Protein AF-A0AAW7Q005-F1 (afdb_monomer)

Organism: NCBI:txid28197

Foldseek 3Di:
DWDFDQDPVVRFTWTWDAD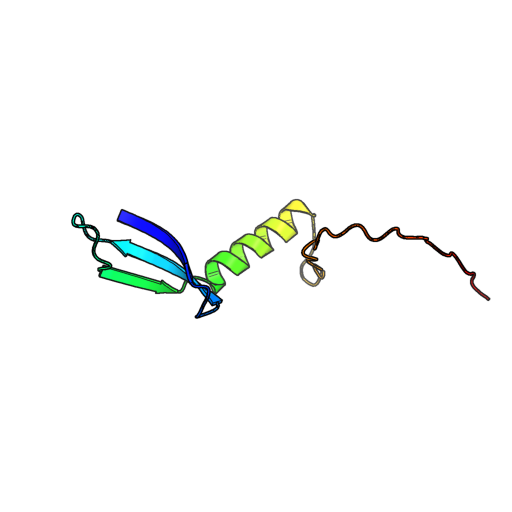PVGHTPDIDTCRVVVVVVVVVVVCVVVVHDPPDDDDDDDDPDDDDPDPDDDDDDD

Radius of gyration: 20.23 Å; Cα contacts (8 Å, |Δi|>4): 59; chains: 1; bounding box: 38×22×62 Å

Nearest PDB structures (foldseek):
  2k7i-assembly1_B  TM=5.076E-01  e=4.067E-01  Agrobacterium fabrum str. C58
  1qxx-assembly1_A-2  TM=2.712E-01  e=1.293E+00  Escherichia coli
  1xr0-assembly1_B  TM=2.842E-01  e=3.854E+00  Homo sapiens
  4oxw-assembly1_A  TM=2.964E-01  e=6.042E+00  synthetic construct

Secondary structure (DSSP, 8-state):
-EEEEEETTTTEEEEEEE-TTS-EEEEEE-HHHHHHHHHHHHHHHHTPPTT----------S------------

Solvent-accessible surface area (backbone atoms only — not comparable to full-atom values): 4957 Å² total; per-residue (Å²): 87,78,49,83,43,75,41,78,90,80,70,39,34,27,47,36,34,29,45,95,90,66,48,82,74,47,78,40,82,41,42,66,63,53,50,50,54,53,47,53,49,50,32,62,76,68,72,55,59,96,86,65,85,84,86,87,76,81,82,74,91,66,89,72,84,79,78,83,77,89,81,83,84,134

pLDDT: mean 85.55, std 17.83, range [44.47, 97.88]

Mean predicted aligned error: 9.84 Å

Structure (mmCIF, N/CA/C/O backbone):
data_AF-A0AAW7Q005-F1
#
_entry.id   AF-A0AAW7Q005-F1
#
loop_
_atom_site.group_PDB
_atom_site.id
_atom_site.type_symbol
_atom_site.label_atom_id
_atom_site.label_alt_id
_atom_site.label_comp_id
_atom_site.label_asym_id
_atom_site.label_entity_id
_atom_site.label_seq_id
_atom_site.pdbx_PDB_ins_code
_atom_site.Cartn_x
_atom_site.Cartn_y
_atom_site.Cartn_z
_atom_site.occupancy
_atom_site.B_iso_or_equiv
_atom_site.auth_seq_id
_atom_site.auth_comp_id
_atom_site.auth_asym_id
_atom_site.auth_atom_id
_atom_site.pdbx_PDB_model_num
ATOM 1 N N . MET A 1 1 ? -12.902 -9.483 15.679 1.00 93.31 1 MET A N 1
ATOM 2 C CA . MET A 1 1 ? -12.588 -10.059 14.342 1.00 93.31 1 MET A CA 1
ATOM 3 C C . MET A 1 1 ? -11.701 -9.090 13.572 1.00 93.31 1 MET A C 1
ATOM 5 O O . MET A 1 1 ? -11.873 -7.895 13.759 1.00 93.31 1 MET A O 1
ATOM 9 N N . GLN A 1 2 ? -10.783 -9.571 12.727 1.00 95.69 2 GLN A N 1
ATOM 10 C CA . GLN A 1 2 ? -9.969 -8.708 11.862 1.00 95.69 2 GLN A CA 1
ATOM 11 C C . GLN A 1 2 ? -10.262 -8.956 10.385 1.00 95.69 2 GLN A C 1
ATOM 13 O O . GLN A 1 2 ? -10.428 -10.105 9.974 1.00 95.69 2 GLN A O 1
ATOM 18 N N . THR A 1 3 ? -10.308 -7.884 9.600 1.00 96.31 3 THR A N 1
ATOM 19 C CA . THR A 1 3 ? -10.542 -7.921 8.152 1.00 96.31 3 THR A CA 1
ATOM 20 C C . THR A 1 3 ? -9.553 -7.013 7.430 1.00 96.31 3 THR A C 1
ATOM 22 O O . THR A 1 3 ? -9.109 -5.991 7.956 1.00 96.31 3 THR A O 1
ATOM 25 N N . LEU A 1 4 ? -9.193 -7.414 6.211 1.00 96.00 4 LEU A N 1
ATOM 26 C CA . LEU A 1 4 ? -8.425 -6.591 5.287 1.00 96.00 4 LEU A CA 1
ATOM 27 C C . LEU A 1 4 ? -9.400 -5.931 4.316 1.00 96.00 4 LEU A C 1
ATOM 29 O O . LEU A 1 4 ? -10.078 -6.623 3.556 1.00 96.00 4 LEU A O 1
ATOM 33 N N . GLU A 1 5 ? -9.475 -4.607 4.341 1.00 96.81 5 GLU A N 1
ATOM 34 C CA . GLU A 1 5 ? -10.493 -3.856 3.613 1.00 96.81 5 GLU A CA 1
ATOM 35 C C . GLU A 1 5 ? -9.871 -2.778 2.735 1.00 96.81 5 GLU A C 1
ATOM 37 O O . GLU A 1 5 ? -8.965 -2.059 3.147 1.00 96.81 5 GLU A O 1
ATOM 42 N N . TYR A 1 6 ? -10.380 -2.642 1.510 1.00 96.19 6 TYR A N 1
ATOM 43 C CA . TYR A 1 6 ? -9.995 -1.548 0.624 1.00 96.19 6 TYR A CA 1
ATOM 44 C C . TYR A 1 6 ? -10.962 -0.375 0.788 1.00 96.19 6 TYR A C 1
ATOM 46 O O . TYR A 1 6 ? -12.122 -0.444 0.367 1.00 96.19 6 TYR A O 1
ATOM 54 N N . ASN A 1 7 ? -10.468 0.718 1.363 1.00 95.44 7 ASN A N 1
ATOM 55 C CA . ASN A 1 7 ? -11.192 1.972 1.452 1.00 95.44 7 ASN A CA 1
ATOM 56 C C . ASN A 1 7 ? -11.062 2.728 0.123 1.00 95.44 7 ASN A C 1
ATOM 58 O O . ASN A 1 7 ? -10.041 3.350 -0.162 1.00 95.44 7 ASN A O 1
ATOM 62 N N . LYS A 1 8 ? -12.116 2.688 -0.697 1.00 93.94 8 LYS A N 1
ATOM 63 C CA . LYS A 1 8 ? -12.136 3.321 -2.028 1.00 93.94 8 LYS A CA 1
ATOM 64 C C . LYS A 1 8 ? -12.031 4.843 -1.990 1.00 93.94 8 LYS A C 1
ATOM 66 O O . LYS A 1 8 ? -11.504 5.418 -2.936 1.00 93.94 8 LYS A O 1
ATOM 71 N N . ASP A 1 9 ? -12.530 5.473 -0.931 1.00 95.56 9 ASP A N 1
ATOM 72 C CA . ASP A 1 9 ? -12.580 6.932 -0.825 1.00 95.56 9 ASP A CA 1
ATOM 73 C C . ASP A 1 9 ? -11.212 7.500 -0.442 1.00 95.56 9 ASP A C 1
ATOM 75 O O . ASP A 1 9 ? -10.783 8.519 -0.979 1.00 95.56 9 ASP A O 1
ATOM 79 N N . LYS A 1 10 ? -10.508 6.810 0.464 1.00 94.69 10 LYS A N 1
ATOM 80 C CA . LYS A 1 10 ? -9.146 7.166 0.884 1.00 94.69 10 LYS A CA 1
ATOM 81 C C . LYS A 1 10 ? -8.070 6.566 -0.026 1.00 94.69 10 LYS A C 1
ATOM 83 O O . LYS A 1 10 ? -6.932 7.016 -0.001 1.00 94.69 10 LYS A O 1
ATOM 88 N N . GLY A 1 11 ? -8.420 5.556 -0.821 1.00 95.06 11 GLY A N 1
ATOM 89 C CA . GLY A 1 11 ? -7.472 4.794 -1.630 1.00 95.06 11 GLY A CA 1
ATOM 90 C C . GLY A 1 11 ? -6.543 3.898 -0.806 1.00 95.06 11 GLY A C 1
ATOM 91 O O . GLY A 1 11 ? -5.513 3.483 -1.328 1.00 95.06 11 GLY A O 1
ATOM 92 N N . THR A 1 12 ? -6.893 3.594 0.446 1.00 97.62 12 THR A N 1
ATOM 93 C CA . THR A 1 12 ? -6.039 2.858 1.388 1.00 97.62 12 THR A CA 1
ATOM 94 C C . THR A 1 12 ? -6.492 1.413 1.567 1.00 97.62 12 THR A C 1
ATOM 96 O O . THR A 1 12 ? -7.668 1.077 1.396 1.00 97.62 12 THR A O 1
ATOM 99 N N . ILE A 1 13 ? -5.554 0.544 1.931 1.00 97.62 13 ILE A N 1
ATOM 100 C CA . ILE A 1 13 ? -5.830 -0.809 2.410 1.00 97.62 13 ILE A CA 1
ATOM 101 C C . ILE A 1 13 ? -5.697 -0.789 3.930 1.00 97.62 13 ILE A C 1
ATOM 103 O O . ILE A 1 13 ? -4.613 -0.554 4.464 1.00 97.62 13 ILE A O 1
ATOM 107 N N . ASN A 1 14 ? -6.799 -1.056 4.623 1.00 97.69 14 ASN A N 1
ATOM 108 C CA . ASN A 1 14 ? -6.882 -0.974 6.072 1.00 97.69 14 ASN A CA 1
ATOM 109 C C . ASN A 1 14 ? -7.005 -2.368 6.691 1.00 97.69 14 ASN A C 1
ATOM 111 O O . ASN A 1 14 ? -7.735 -3.227 6.192 1.00 97.69 14 ASN A O 1
ATOM 115 N N . LEU A 1 15 ? -6.324 -2.570 7.817 1.00 97.75 15 LEU A N 1
ATOM 116 C CA . LEU A 1 15 ? -6.608 -3.654 8.747 1.00 97.75 15 LEU A CA 1
ATOM 117 C C . LEU A 1 15 ? -7.628 -3.144 9.766 1.00 97.75 15 LEU A C 1
ATOM 119 O O . LEU A 1 15 ? -7.297 -2.330 10.633 1.00 97.75 15 LEU A O 1
ATOM 123 N N . CYS A 1 16 ? -8.864 -3.607 9.641 1.00 97.44 16 CYS A N 1
ATOM 124 C CA . CYS A 1 16 ? -9.958 -3.222 10.520 1.00 97.44 16 CYS A CA 1
ATOM 125 C C . CYS A 1 16 ? -10.119 -4.269 11.625 1.00 97.44 16 CYS A C 1
ATOM 127 O O . CYS A 1 16 ? -10.125 -5.472 11.358 1.00 97.44 16 CYS A O 1
ATOM 129 N N . THR A 1 17 ? -10.259 -3.818 12.871 1.00 97.88 17 THR A N 1
ATOM 130 C CA . THR A 1 17 ? -10.597 -4.678 14.009 1.00 97.88 17 THR A CA 1
ATOM 131 C C . THR A 1 17 ? -11.993 -4.328 14.495 1.00 97.88 17 THR A C 1
ATOM 133 O O . THR A 1 17 ? -12.274 -3.177 14.828 1.00 97.88 17 THR A O 1
ATOM 136 N N . TYR A 1 18 ? -12.851 -5.340 14.540 1.00 97.38 18 TYR A N 1
ATOM 137 C CA . TYR A 1 18 ? -14.233 -5.239 14.985 1.00 97.38 18 TYR A CA 1
ATOM 138 C C . TYR A 1 18 ? -14.431 -5.950 16.318 1.00 97.38 18 TYR A C 1
ATOM 140 O O . TYR A 1 18 ? -13.875 -7.040 16.524 1.00 97.38 18 TYR A O 1
ATOM 148 N N . SER A 1 19 ? -15.275 -5.365 17.165 1.00 96.81 19 SER A N 1
ATOM 149 C CA . SER A 1 19 ? -15.761 -5.981 18.396 1.00 96.81 19 SER A CA 1
ATOM 150 C C . SER A 1 19 ? -16.584 -7.239 18.098 1.00 96.81 19 SER A C 1
ATOM 152 O O . SER A 1 19 ? -16.951 -7.513 16.950 1.00 96.81 19 SER A O 1
ATOM 154 N N . GLU A 1 20 ? -16.896 -8.020 19.132 1.00 95.19 20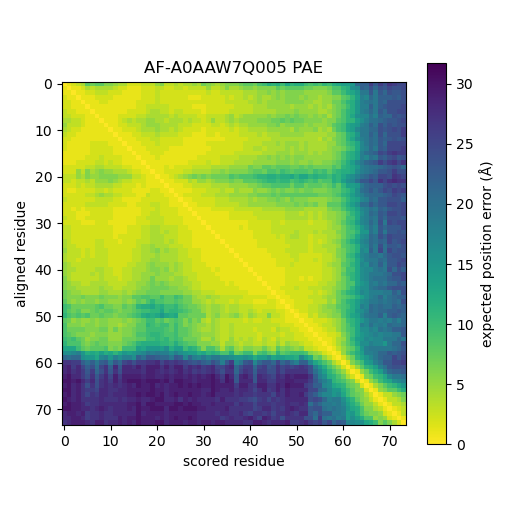 GLU A N 1
ATOM 155 C CA . GLU A 1 20 ? -17.777 -9.191 18.998 1.00 95.19 20 G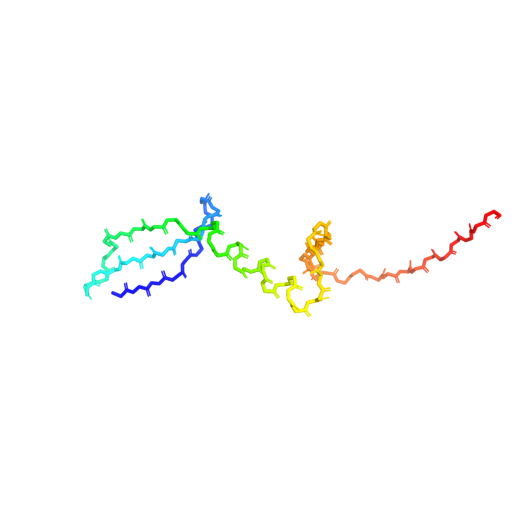LU A CA 1
ATOM 156 C C . GLU A 1 20 ? -19.190 -8.807 18.528 1.00 95.19 20 GLU A C 1
ATOM 158 O O . GLU A 1 20 ? -19.808 -9.551 17.769 1.00 95.19 20 GLU A O 1
ATOM 163 N N . ASP A 1 21 ? -19.649 -7.604 18.884 1.00 96.12 21 ASP A N 1
ATOM 164 C CA . ASP A 1 21 ? -20.941 -7.043 18.474 1.00 96.12 21 ASP A CA 1
ATOM 165 C C . ASP A 1 21 ? -20.924 -6.438 17.053 1.00 96.12 21 ASP A C 1
ATOM 167 O O . ASP A 1 21 ? -21.938 -5.932 16.573 1.00 96.12 21 ASP A O 1
ATOM 171 N N . GLY A 1 22 ? -19.776 -6.475 16.365 1.00 94.00 22 GLY A N 1
ATOM 172 C CA . GLY A 1 22 ? -19.631 -6.027 14.977 1.00 94.00 22 GLY A CA 1
ATOM 173 C C . GLY A 1 22 ? -19.381 -4.527 14.791 1.00 94.00 22 GLY A C 1
ATOM 174 O O . GLY A 1 22 ? 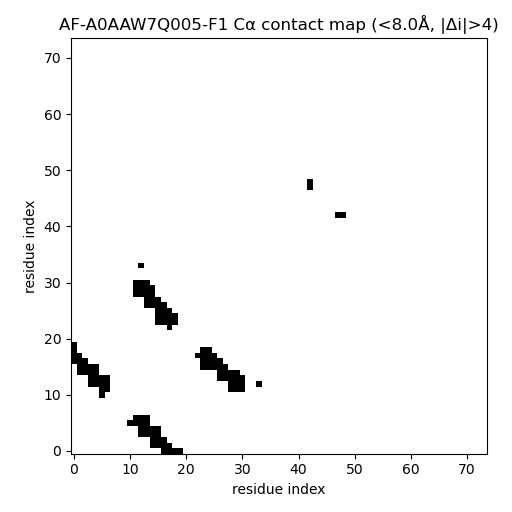-19.424 -4.043 13.660 1.00 94.00 22 GLY A O 1
ATOM 175 N N . PHE A 1 23 ? -19.092 -3.777 15.858 1.00 96.56 23 PHE A N 1
ATOM 176 C CA . PHE A 1 23 ? -18.694 -2.370 15.753 1.00 96.56 23 PHE A CA 1
ATOM 177 C C . PHE A 1 23 ? -17.204 -2.240 15.430 1.00 96.56 23 PHE A C 1
ATOM 179 O O . PHE A 1 23 ? -16.392 -3.027 15.913 1.00 96.56 23 PHE A O 1
ATOM 186 N N . LEU A 1 24 ? -16.835 -1.241 14.623 1.00 96.31 24 LEU A N 1
ATOM 187 C CA . LEU A 1 24 ? -15.433 -0.940 14.327 1.00 96.31 24 LEU A CA 1
ATOM 188 C C . LEU A 1 24 ? -14.756 -0.362 15.575 1.00 96.31 24 LEU A C 1
ATOM 190 O O . LEU A 1 24 ? -15.150 0.698 16.057 1.00 96.31 24 LEU A O 1
ATOM 194 N N . GLU A 1 25 ? -13.723 -1.038 16.069 1.00 97.19 25 GLU A N 1
ATOM 195 C CA . GLU A 1 25 ? -12.940 -0.586 17.224 1.00 97.19 25 GLU A CA 1
ATOM 196 C C . GLU A 1 25 ? -11.677 0.159 16.800 1.00 97.19 25 GLU A C 1
ATOM 198 O O . GLU A 1 25 ? -11.293 1.147 17.422 1.00 97.19 25 GLU A O 1
ATOM 203 N N . SER A 1 26 ? -11.013 -0.312 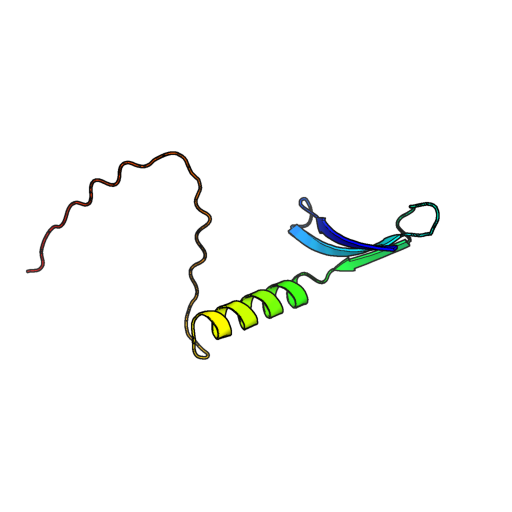15.742 1.00 96.62 26 SER A N 1
ATOM 204 C CA . SER A 1 26 ? -9.817 0.340 15.211 1.00 96.62 26 SER A CA 1
ATOM 205 C C . SER A 1 26 ? -9.634 0.090 13.721 1.00 96.62 26 SER A C 1
ATOM 207 O O . SER A 1 26 ? -9.973 -0.976 13.204 1.00 96.62 26 SER A O 1
ATOM 209 N N . GLU A 1 27 ? -9.050 1.080 13.050 1.00 96.44 27 GLU A N 1
ATOM 210 C CA . GLU A 1 27 ? -8.543 0.973 11.687 1.00 96.44 27 GLU A CA 1
ATOM 211 C C . GLU A 1 27 ? -7.047 1.296 11.680 1.00 96.44 27 GLU A C 1
ATOM 213 O O . GLU A 1 27 ? -6.606 2.260 12.310 1.00 96.44 27 GLU A O 1
ATOM 218 N N . LEU A 1 28 ? -6.266 0.486 10.970 1.00 97.62 28 LEU A N 1
ATOM 219 C CA . LEU A 1 28 ? -4.854 0.743 10.718 1.00 97.62 28 LEU A CA 1
ATOM 220 C C . LEU A 1 28 ? -4.607 0.740 9.213 1.00 97.62 28 LEU A C 1
ATOM 222 O O . LEU A 1 28 ? -4.838 -0.275 8.560 1.00 97.62 28 LEU A O 1
ATOM 226 N N . ASP A 1 29 ? -4.104 1.849 8.678 1.00 97.62 29 ASP A N 1
ATOM 227 C CA . ASP A 1 29 ? -3.626 1.905 7.298 1.00 97.62 29 ASP A CA 1
ATOM 228 C C . ASP A 1 29 ? -2.353 1.058 7.158 1.00 97.62 29 ASP A C 1
ATOM 230 O O . ASP A 1 29 ? -1.361 1.260 7.865 1.00 97.62 29 ASP A O 1
ATOM 234 N N . ILE A 1 30 ? -2.403 0.072 6.266 1.00 97.38 30 ILE A N 1
ATOM 235 C CA . ILE A 1 30 ? -1.294 -0.833 5.956 1.00 97.38 30 ILE A CA 1
ATOM 236 C C . ILE A 1 30 ? -0.984 -0.863 4.457 1.00 97.38 30 ILE A C 1
ATOM 238 O O . ILE A 1 30 ? -0.365 -1.815 3.979 1.00 97.38 30 ILE A O 1
ATOM 242 N N . THR A 1 31 ? -1.390 0.175 3.721 1.00 97.12 31 THR A N 1
ATOM 243 C CA . THR A 1 31 ? -1.233 0.284 2.264 1.00 97.12 31 THR A CA 1
ATOM 244 C C . THR A 1 31 ? 0.203 0.024 1.822 1.00 97.12 31 THR A C 1
ATOM 246 O O . THR A 1 31 ? 0.424 -0.822 0.955 1.00 97.12 31 THR A O 1
ATOM 249 N N . ASP A 1 32 ? 1.180 0.667 2.465 1.00 97.25 32 ASP A N 1
ATOM 250 C CA . ASP A 1 32 ? 2.597 0.507 2.120 1.00 97.25 32 ASP A CA 1
ATOM 251 C C . ASP A 1 32 ? 3.067 -0.932 2.335 1.00 97.25 32 ASP A C 1
ATOM 253 O O . ASP A 1 32 ? 3.660 -1.531 1.446 1.00 97.25 32 ASP A O 1
ATOM 257 N N . LYS A 1 33 ? 2.718 -1.540 3.476 1.00 96.44 33 LYS A N 1
ATOM 258 C CA . LYS 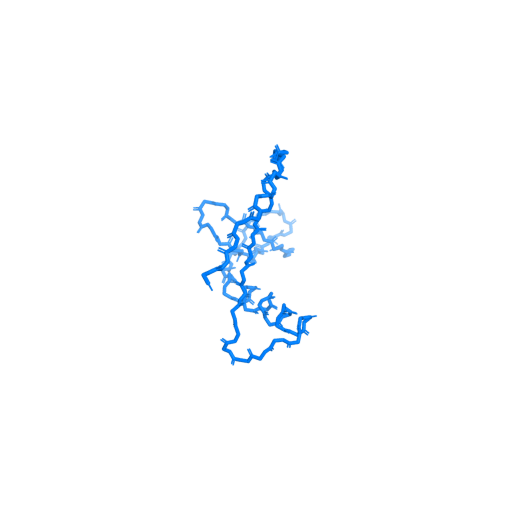A 1 33 ? 3.124 -2.916 3.808 1.00 96.44 33 LYS A CA 1
ATOM 259 C C . LYS A 1 33 ? 2.585 -3.925 2.799 1.00 96.44 33 LYS A C 1
ATOM 261 O O . LYS A 1 33 ? 3.308 -4.825 2.384 1.00 96.44 33 LYS A O 1
ATOM 266 N N . VAL A 1 34 ? 1.313 -3.786 2.420 1.00 95.19 34 VAL A N 1
ATOM 267 C CA . VAL A 1 34 ? 0.682 -4.673 1.434 1.00 95.19 34 VAL A CA 1
ATOM 268 C C . VAL A 1 34 ? 1.271 -4.436 0.046 1.00 95.19 34 VAL A C 1
ATOM 270 O O . VAL A 1 34 ? 1.544 -5.398 -0.665 1.00 95.19 34 VAL A O 1
ATOM 273 N N . THR A 1 35 ? 1.503 -3.178 -0.333 1.00 93.50 35 THR A N 1
ATOM 274 C CA . THR A 1 35 ? 2.057 -2.834 -1.649 1.00 93.50 35 THR A CA 1
ATOM 275 C C . THR A 1 35 ? 3.489 -3.339 -1.799 1.00 93.50 35 THR A C 1
ATOM 277 O O . THR A 1 35 ? 3.786 -3.974 -2.805 1.00 93.50 35 THR A O 1
ATOM 280 N N . THR A 1 36 ? 4.347 -3.148 -0.790 1.00 94.69 36 THR A N 1
ATOM 281 C CA . THR A 1 36 ? 5.710 -3.701 -0.769 1.00 94.69 36 THR A CA 1
ATOM 282 C C . THR A 1 36 ? 5.686 -5.219 -0.888 1.00 94.69 36 THR A C 1
ATOM 284 O O . THR A 1 36 ? 6.331 -5.753 -1.775 1.00 94.69 36 THR A O 1
ATOM 287 N N . LEU A 1 37 ? 4.861 -5.915 -0.097 1.00 95.94 37 LEU A N 1
ATOM 288 C CA . LEU A 1 37 ? 4.774 -7.378 -0.164 1.00 95.94 37 LEU A CA 1
ATOM 289 C C . LEU A 1 37 ? 4.350 -7.886 -1.554 1.00 95.94 37 LEU A C 1
ATOM 291 O O . LEU A 1 37 ? 4.845 -8.907 -2.028 1.00 95.94 37 LEU A O 1
ATOM 295 N N . VAL A 1 38 ? 3.403 -7.197 -2.200 1.00 93.56 38 VAL A N 1
ATOM 296 C CA . VAL A 1 38 ? 2.963 -7.544 -3.558 1.00 93.56 38 VAL A CA 1
ATOM 297 C C . VAL A 1 38 ? 4.074 -7.284 -4.573 1.00 93.56 38 VAL A C 1
ATOM 299 O O . VAL A 1 38 ? 4.247 -8.102 -5.471 1.00 93.56 38 VAL A O 1
ATOM 302 N N . LEU A 1 39 ? 4.821 -6.185 -4.438 1.00 92.56 39 LEU A N 1
ATOM 303 C CA . LEU A 1 39 ? 5.968 -5.900 -5.297 1.00 92.56 39 LEU A CA 1
ATOM 304 C C . LEU A 1 39 ? 7.063 -6.952 -5.113 1.00 92.56 39 LEU A C 1
ATOM 306 O O . LEU A 1 39 ? 7.427 -7.569 -6.104 1.00 92.56 39 LEU A O 1
ATOM 310 N N . ASP A 1 40 ? 7.487 -7.245 -3.883 1.00 93.81 40 ASP A N 1
ATOM 311 C CA . ASP A 1 40 ? 8.506 -8.263 -3.587 1.00 93.81 40 ASP A CA 1
ATOM 312 C C . ASP A 1 40 ? 8.143 -9.605 -4.237 1.00 93.81 40 ASP A C 1
ATOM 314 O O . ASP A 1 40 ? 8.930 -10.198 -4.970 1.00 93.81 40 ASP A O 1
ATOM 318 N N . LYS A 1 41 ? 6.885 -10.036 -4.071 1.00 95.44 41 LYS A N 1
ATOM 319 C CA . LYS A 1 41 ? 6.397 -11.268 -4.693 1.00 95.44 41 LYS A CA 1
ATOM 320 C C . LYS A 1 41 ? 6.449 -11.224 -6.222 1.00 95.44 41 LYS A C 1
ATOM 322 O O . LYS A 1 41 ? 6.731 -12.243 -6.844 1.00 95.44 41 LYS A O 1
ATOM 327 N N . LEU A 1 42 ? 6.120 -10.091 -6.838 1.00 94.19 42 LEU A N 1
ATOM 328 C CA . LEU A 1 42 ? 6.195 -9.953 -8.291 1.00 94.19 42 LEU A CA 1
ATOM 329 C C . LEU A 1 42 ? 7.650 -9.967 -8.777 1.00 94.19 42 LEU A C 1
ATOM 331 O O . LEU A 1 42 ? 7.918 -10.582 -9.802 1.00 94.19 42 LEU A O 1
ATOM 335 N N . TYR A 1 43 ? 8.587 -9.349 -8.057 1.00 94.38 43 TYR A N 1
ATOM 336 C CA . TYR A 1 43 ? 10.008 -9.427 -8.407 1.00 94.38 43 TYR A CA 1
ATOM 337 C C . TYR A 1 43 ? 10.509 -10.875 -8.334 1.00 94.38 43 TYR A C 1
ATOM 339 O O . TYR A 1 43 ? 11.089 -11.361 -9.306 1.00 94.38 43 TYR A O 1
ATOM 347 N N . ASP A 1 44 ? 10.169 -11.602 -7.266 1.00 94.25 44 ASP A N 1
ATOM 348 C CA . ASP A 1 44 ? 10.503 -13.022 -7.116 1.00 94.25 44 ASP A CA 1
ATOM 349 C C . ASP A 1 44 ? 9.874 -13.891 -8.222 1.00 94.25 44 ASP A C 1
ATOM 351 O O . ASP A 1 44 ? 10.555 -14.692 -8.864 1.00 94.25 44 ASP A O 1
ATOM 355 N N . ASP A 1 45 ? 8.569 -13.733 -8.481 1.00 95.69 45 ASP A N 1
ATOM 356 C CA . ASP A 1 45 ? 7.823 -14.572 -9.430 1.00 95.69 45 ASP A CA 1
ATOM 357 C C . ASP A 1 45 ? 8.315 -14.390 -10.884 1.00 95.69 45 ASP A C 1
ATOM 359 O O . ASP A 1 45 ? 8.218 -15.319 -11.692 1.00 95.69 45 ASP A O 1
ATOM 363 N N . TYR A 1 46 ? 8.841 -13.207 -11.224 1.00 94.06 46 TYR A N 1
ATOM 364 C CA . TYR A 1 46 ? 9.369 -12.889 -12.555 1.00 94.06 46 TYR A CA 1
ATOM 365 C C . TYR A 1 46 ? 10.908 -12.905 -12.636 1.00 94.06 46 TYR A C 1
ATOM 367 O O . TYR A 1 46 ? 11.438 -12.680 -13.723 1.00 94.06 46 TYR A O 1
ATOM 375 N N . ASN A 1 47 ? 11.609 -13.255 -11.548 1.00 93.56 47 ASN A N 1
ATOM 376 C CA . ASN A 1 47 ? 13.076 -13.224 -11.418 1.00 93.56 47 ASN A CA 1
ATOM 377 C C . ASN A 1 47 ? 13.682 -11.877 -11.847 1.00 93.56 47 ASN A C 1
ATOM 379 O O . ASN A 1 4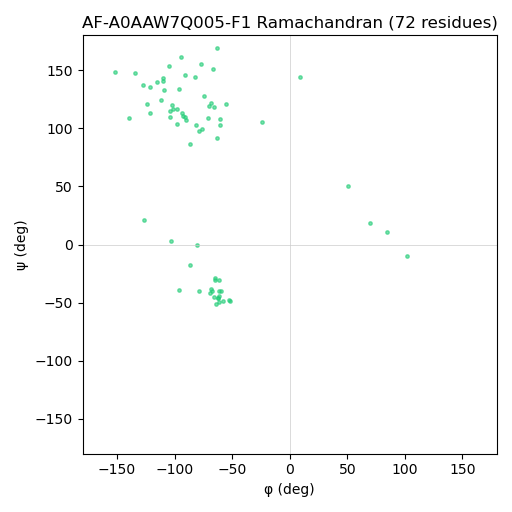7 ? 14.583 -11.838 -12.686 1.00 93.56 47 ASN A O 1
ATOM 383 N N . LEU A 1 48 ? 13.130 -10.789 -11.319 1.00 93.88 48 LEU A N 1
ATOM 384 C CA . LEU A 1 48 ? 13.597 -9.431 -11.581 1.00 93.88 48 LEU A CA 1
ATOM 385 C C . LEU A 1 48 ? 14.637 -9.011 -10.547 1.00 93.88 48 LEU A C 1
ATOM 387 O O . LEU A 1 48 ? 14.529 -9.372 -9.375 1.00 93.88 48 LEU A O 1
ATOM 391 N N . ASP A 1 49 ? 15.602 -8.214 -10.988 1.00 93.62 49 ASP A N 1
ATOM 392 C CA . ASP A 1 49 ? 16.648 -7.663 -10.135 1.00 93.62 49 ASP A CA 1
ATOM 393 C C . ASP A 1 49 ? 16.277 -6.259 -9.631 1.00 93.62 49 ASP A C 1
ATOM 395 O O . ASP A 1 49 ? 15.432 -5.550 -10.190 1.00 93.62 49 ASP A O 1
ATOM 399 N N . ASP A 1 50 ? 16.956 -5.823 -8.569 1.00 88.62 50 ASP A N 1
ATOM 400 C CA . ASP A 1 50 ? 16.839 -4.458 -8.063 1.00 88.62 50 ASP A CA 1
ATOM 401 C C . ASP A 1 50 ? 17.146 -3.435 -9.170 1.00 88.62 50 ASP A C 1
ATOM 403 O O . ASP A 1 50 ? 18.250 -3.381 -9.718 1.00 88.62 50 ASP A O 1
ATOM 407 N N . GLY A 1 51 ? 16.171 -2.572 -9.457 1.00 89.12 51 GLY A N 1
ATOM 408 C CA . GLY A 1 51 ? 16.261 -1.555 -10.507 1.00 89.12 51 GLY A CA 1
ATOM 409 C C . GLY A 1 51 ? 15.520 -1.906 -11.797 1.00 89.12 51 GLY A C 1
ATOM 410 O O . GLY A 1 51 ? 15.332 -1.014 -12.624 1.00 89.12 51 GLY A O 1
ATOM 411 N N . ASP A 1 52 ? 15.040 -3.143 -11.947 1.00 91.38 52 ASP A N 1
ATOM 412 C CA . ASP A 1 52 ? 14.094 -3.486 -13.007 1.00 91.38 52 ASP A CA 1
ATOM 413 C C . ASP A 1 52 ? 12.748 -2.783 -12.792 1.00 91.38 52 ASP A C 1
ATOM 415 O O . ASP A 1 52 ? 12.343 -2.501 -11.662 1.00 91.38 52 ASP A O 1
ATOM 419 N N . GLU A 1 53 ? 12.029 -2.503 -13.882 1.00 91.38 53 GLU A N 1
ATOM 420 C CA . GLU A 1 53 ? 10.737 -1.812 -13.848 1.00 91.38 53 GLU A CA 1
ATOM 421 C C . GLU A 1 53 ? 9.572 -2.749 -14.194 1.00 91.38 53 GLU A C 1
ATOM 423 O O . GLU A 1 53 ? 9.579 -3.456 -15.205 1.00 91.38 53 GLU A O 1
ATOM 428 N N . LEU A 1 54 ? 8.508 -2.691 -13.386 1.00 88.50 54 LEU A N 1
ATOM 429 C CA . LEU A 1 54 ? 7.255 -3.412 -13.614 1.00 88.50 54 LEU A CA 1
ATOM 430 C C . LEU A 1 54 ? 6.162 -2.485 -14.165 1.00 88.50 54 LEU A C 1
ATOM 432 O O . LEU A 1 54 ? 5.707 -1.560 -13.491 1.00 88.50 54 LEU A O 1
ATOM 436 N N . LEU A 1 55 ? 5.649 -2.793 -15.361 1.00 89.62 55 LEU A N 1
ATOM 437 C CA . LEU A 1 55 ? 4.464 -2.136 -15.924 1.00 89.62 55 LEU A CA 1
ATOM 438 C C . LEU A 1 55 ? 3.202 -2.977 -15.688 1.00 89.62 55 LEU A C 1
ATOM 440 O O . LEU A 1 55 ? 2.922 -3.934 -16.411 1.00 89.62 55 LEU A O 1
ATOM 444 N N . ILE A 1 56 ? 2.377 -2.575 -14.719 1.00 86.12 56 ILE A N 1
ATOM 445 C CA . ILE A 1 56 ? 1.093 -3.233 -14.438 1.00 86.12 56 ILE A CA 1
ATOM 446 C C . ILE A 1 56 ? -0.020 -2.561 -15.248 1.00 86.12 56 ILE A C 1
ATOM 448 O O . ILE A 1 56 ? -0.448 -1.445 -14.956 1.00 86.12 56 ILE A O 1
ATOM 452 N N . THR A 1 57 ? -0.544 -3.265 -16.255 1.00 87.12 57 THR A N 1
ATOM 453 C CA . THR A 1 57 ? -1.681 -2.785 -17.056 1.00 87.12 57 THR A CA 1
ATOM 454 C C . THR A 1 57 ? -2.963 -3.506 -16.655 1.00 87.12 57 THR A C 1
ATOM 456 O O . THR A 1 57 ? -3.129 -4.702 -16.895 1.00 87.12 57 THR A O 1
ATOM 459 N N . LYS A 1 58 ? -3.931 -2.773 -16.097 1.00 83.25 58 LYS A N 1
ATOM 460 C CA . LYS A 1 58 ? -5.278 -3.308 -15.872 1.00 83.25 58 LYS A CA 1
ATOM 461 C C . LYS A 1 58 ? -5.997 -3.456 -17.213 1.00 83.25 58 LYS A C 1
ATOM 463 O O . LYS A 1 58 ? -6.404 -2.462 -17.815 1.00 83.25 58 LYS A O 1
ATOM 468 N N . ALA A 1 59 ? -6.197 -4.692 -17.667 1.00 79.69 59 ALA A N 1
ATOM 469 C CA . ALA A 1 59 ? -6.975 -4.962 -18.870 1.00 79.69 59 ALA A CA 1
ATOM 470 C C . ALA A 1 59 ? -8.421 -4.463 -18.698 1.00 79.69 59 ALA A C 1
ATOM 472 O O . ALA A 1 59 ? -9.230 -5.036 -17.967 1.00 79.69 59 ALA A O 1
ATOM 473 N N . THR A 1 60 ? -8.767 -3.378 -19.388 1.00 66.38 60 THR A N 1
ATOM 474 C CA . THR A 1 60 ? -10.148 -2.915 -19.521 1.00 66.38 60 THR A CA 1
ATOM 475 C C . THR A 1 60 ? -10.760 -3.647 -20.708 1.00 66.38 60 THR A C 1
ATOM 477 O O . THR A 1 60 ? -10.703 -3.186 -21.843 1.00 66.38 60 THR A O 1
ATOM 480 N N . ASN A 1 61 ? -11.300 -4.847 -20.494 1.00 57.16 61 ASN A N 1
ATOM 481 C CA . ASN A 1 61 ? -11.934 -5.593 -21.582 1.00 57.16 61 ASN A CA 1
ATOM 482 C C . ASN A 1 61 ? -13.166 -4.845 -22.131 1.00 57.16 61 ASN A C 1
ATOM 484 O O . ASN A 1 61 ? -14.299 -5.067 -21.719 1.00 57.16 61 ASN A O 1
ATOM 488 N N . LYS A 1 62 ? -12.943 -4.017 -23.153 1.00 52.84 62 LYS A N 1
ATOM 489 C CA . LYS A 1 62 ? -13.789 -3.939 -24.343 1.00 52.84 62 LYS A CA 1
ATOM 490 C C . LYS A 1 62 ? -12.880 -4.249 -25.527 1.00 52.84 62 LYS A C 1
ATOM 492 O O . LYS A 1 62 ? -11.964 -3.484 -25.802 1.00 52.84 62 LYS A O 1
ATOM 497 N N . LYS A 1 63 ? -13.122 -5.391 -26.183 1.00 53.06 63 LYS A N 1
ATOM 498 C CA . LYS A 1 63 ? -12.465 -5.864 -27.417 1.00 53.06 63 LYS A CA 1
ATOM 499 C C . LYS A 1 63 ? -11.879 -4.712 -28.251 1.00 53.06 63 LYS A C 1
ATOM 501 O O . LYS A 1 63 ? -12.621 -4.035 -28.959 1.00 53.06 63 LYS A O 1
ATOM 506 N N . LYS A 1 64 ? -10.558 -4.537 -28.240 1.00 49.69 64 LYS A N 1
ATOM 507 C CA . LYS A 1 64 ? -9.857 -3.836 -29.321 1.00 49.69 64 LYS A CA 1
ATOM 508 C C . LYS A 1 64 ? -9.400 -4.909 -30.303 1.00 49.69 64 LYS A C 1
ATOM 510 O O . LYS A 1 64 ? -8.580 -5.750 -29.952 1.00 49.69 64 LYS A O 1
ATOM 515 N N . LYS A 1 65 ? -9.957 -4.912 -31.520 1.00 50.59 65 LYS A N 1
ATOM 516 C CA . LYS A 1 65 ? -9.315 -5.587 -32.657 1.00 50.59 65 LYS A CA 1
ATOM 517 C C . LYS A 1 65 ? -7.964 -4.899 -32.840 1.00 50.59 65 LYS A C 1
ATOM 519 O O . LYS A 1 65 ? -7.928 -3.768 -33.317 1.00 50.59 65 LYS A O 1
ATOM 524 N N . SER A 1 66 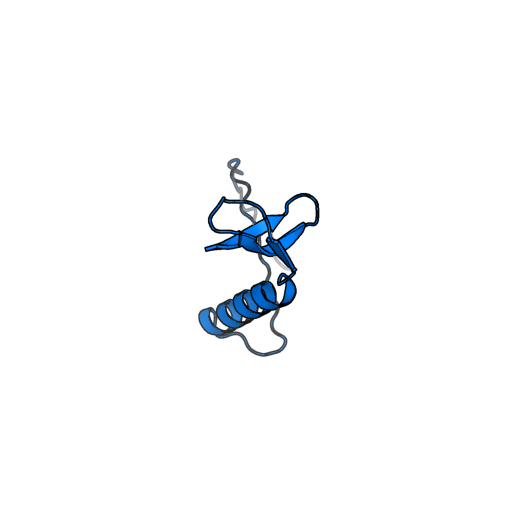? -6.886 -5.530 -32.391 1.00 50.03 66 SER A N 1
ATOM 525 C CA . SER A 1 66 ? -5.545 -5.064 -32.718 1.00 50.03 66 SER A CA 1
ATOM 526 C C . SER A 1 66 ? -5.270 -5.480 -34.159 1.00 50.03 66 SER A C 1
ATOM 528 O O . SER A 1 66 ? -4.983 -6.643 -34.418 1.00 50.03 66 SER A O 1
ATOM 530 N N . ASN A 1 67 ? -5.420 -4.552 -35.104 1.00 48.97 67 ASN A N 1
ATOM 531 C CA . ASN A 1 67 ? -4.697 -4.665 -36.364 1.00 48.97 67 ASN A CA 1
ATOM 532 C C . ASN A 1 67 ? -3.278 -4.189 -36.059 1.00 48.97 67 ASN A C 1
ATOM 534 O O . ASN A 1 67 ? -3.031 -2.987 -35.988 1.00 48.97 67 ASN A O 1
ATOM 538 N N . THR A 1 68 ? -2.372 -5.130 -35.815 1.00 46.16 68 THR A N 1
ATOM 539 C CA . THR A 1 68 ? -0.941 -4.837 -35.807 1.00 46.16 68 THR A CA 1
ATOM 540 C C . THR A 1 68 ? -0.553 -4.443 -37.229 1.00 46.16 68 THR A C 1
ATOM 542 O O . THR A 1 68 ? -0.742 -5.223 -38.159 1.00 46.16 68 THR A O 1
ATOM 545 N N . VAL A 1 69 ? -0.069 -3.216 -37.401 1.00 52.06 69 VAL A N 1
ATOM 546 C CA . VAL A 1 69 ? 0.595 -2.762 -38.624 1.00 52.06 69 VAL A CA 1
ATOM 547 C C . VAL A 1 69 ? 2.084 -2.736 -38.301 1.00 52.06 69 VAL A C 1
ATOM 549 O O . VAL A 1 69 ? 2.523 -1.915 -37.501 1.00 52.06 69 VAL A O 1
ATOM 552 N N . GLU A 1 70 ? 2.846 -3.662 -38.880 1.00 51.00 70 GLU A N 1
ATOM 553 C CA . GLU A 1 70 ? 4.303 -3.547 -38.954 1.00 51.00 70 GLU A CA 1
ATOM 554 C C . GLU A 1 70 ? 4.654 -2.497 -40.009 1.00 51.00 70 GLU A C 1
ATOM 556 O O . GLU A 1 70 ? 4.207 -2.621 -41.149 1.00 51.00 70 GLU A O 1
ATOM 561 N N . VAL A 1 71 ? 5.477 -1.500 -39.664 1.00 44.47 71 VAL A N 1
ATOM 562 C CA . VAL A 1 71 ? 6.263 -0.759 -40.664 1.00 44.47 71 VAL A CA 1
ATOM 563 C C . VAL A 1 71 ? 7.677 -0.482 -40.140 1.00 44.47 71 VAL A C 1
ATOM 565 O O . VAL A 1 71 ? 7.886 0.305 -39.222 1.00 44.47 71 VAL A O 1
ATOM 568 N N . THR A 1 72 ? 8.578 -1.222 -40.787 1.00 45.25 72 THR A N 1
ATOM 569 C CA . THR A 1 72 ? 10.007 -1.103 -41.137 1.00 45.25 72 THR A CA 1
ATOM 570 C C . THR A 1 72 ? 10.920 0.003 -40.603 1.00 45.25 72 THR A C 1
ATOM 572 O O . THR A 1 72 ? 10.587 1.183 -40.545 1.00 45.25 72 THR A O 1
ATOM 575 N N . THR A 1 73 ? 12.162 -0.438 -40.384 1.00 46.03 73 THR A N 1
ATOM 576 C CA . THR A 1 73 ? 13.408 0.318 -40.204 1.00 46.03 73 THR A CA 1
ATOM 577 C C . THR A 1 73 ? 13.981 0.860 -41.518 1.00 46.03 73 THR A C 1
ATOM 579 O O . THR A 1 73 ? 13.743 0.284 -42.582 1.00 46.03 73 THR A O 1
ATOM 582 N N . ASN A 1 74 ? 14.772 1.933 -41.402 1.00 53.06 74 ASN A N 1
ATOM 583 C CA . ASN A 1 74 ? 15.597 2.502 -42.476 1.00 53.06 74 ASN A CA 1
ATOM 584 C C . ASN A 1 74 ? 16.797 1.620 -42.831 1.00 53.06 74 ASN A C 1
ATOM 586 O O . ASN A 1 74 ? 17.332 0.969 -41.904 1.00 53.06 74 ASN A O 1
#

Sequence (74 aa):
MQTLEYNKDKGTINLCTYSEDGFLESELDITDKVTTLVLDKLYDDYNLDDGDELLITKATNKKKKSN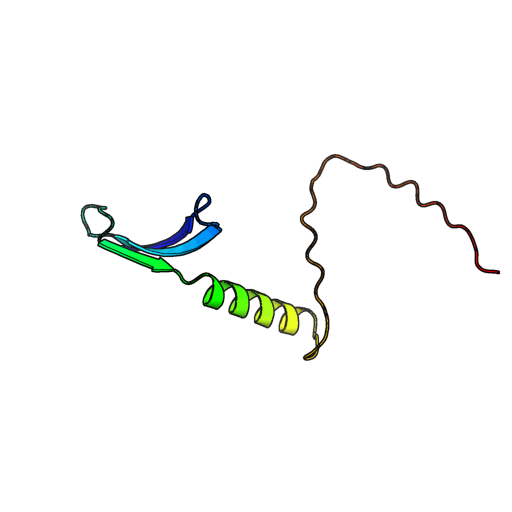TVEVTTN